Protein AF-A0A142FGX5-F1 (afdb_monomer_lite)

InterPro domains:
  IPR001844 Chaperonin Cpn60/GroEL [PTHR45633] (1-88)
  IPR027409 GroEL-like apical domain superfamily [G3DSA:3.50.7.10] (1-89)
  IPR027409 GroEL-like apical domain superfamily [SSF52029] (1-88)

Radius of gyration: 13.75 Å; chains: 1; bounding box: 34×33×31 Å

Structure (mmCIF, N/CA/C/O backbone):
data_AF-A0A142FGX5-F1
#
_entry.id   AF-A0A142FGX5-F1
#
loop_
_atom_site.group_PDB
_atom_site.id
_atom_site.type_symbol
_atom_site.label_atom_id
_atom_site.label_alt_id
_atom_site.label_comp_id
_atom_site.label_asym_id
_atom_site.label_entity_id
_atom_site.label_seq_id
_atom_site.pdbx_PDB_ins_code
_atom_site.Cartn_x
_atom_site.Cartn_y
_atom_site.Cartn_z
_atom_site.occupancy
_atom_site.B_iso_or_equiv
_atom_site.auth_seq_id
_atom_site.auth_comp_id
_atom_site.auth_asym_id
_atom_site.auth_atom_id
_atom_site.pdbx_PDB_model_num
ATOM 1 N N . PHE A 1 1 ? -0.837 1.990 -0.794 1.00 95.50 1 PHE A N 1
ATOM 2 C CA . PHE A 1 1 ? -1.509 3.001 -1.630 1.00 95.50 1 PHE A CA 1
ATOM 3 C C . PHE A 1 1 ? -1.480 4.325 -0.890 1.00 95.50 1 PHE A C 1
ATOM 5 O O . PHE A 1 1 ? -1.634 4.296 0.323 1.00 95.50 1 PHE A O 1
ATOM 12 N N . ALA A 1 2 ? -1.244 5.440 -1.576 1.00 96.44 2 ALA A N 1
ATOM 13 C CA . ALA A 1 2 ? -1.255 6.787 -0.991 1.00 96.44 2 ALA A CA 1
ATOM 14 C C . ALA A 1 2 ? -1.653 7.822 -2.054 1.00 96.44 2 ALA A C 1
ATOM 16 O O . ALA A 1 2 ? -1.582 7.512 -3.241 1.00 96.44 2 ALA A O 1
ATOM 17 N N . ASP A 1 3 ? -2.051 9.032 -1.657 1.00 93.38 3 ASP A N 1
ATOM 18 C CA . ASP A 1 3 ? -2.313 10.121 -2.611 1.00 93.38 3 ASP A CA 1
ATOM 19 C C . ASP A 1 3 ? -1.098 10.407 -3.497 1.00 93.38 3 ASP A C 1
ATOM 21 O O . ASP A 1 3 ? -1.207 10.378 -4.726 1.00 93.38 3 ASP A O 1
ATOM 25 N N . ASP A 1 4 ? 0.054 10.606 -2.860 1.00 93.94 4 ASP A N 1
ATOM 26 C CA . ASP A 1 4 ? 1.356 10.621 -3.509 1.00 93.94 4 ASP A CA 1
ATOM 27 C C . ASP A 1 4 ? 2.447 10.102 -2.568 1.00 93.94 4 ASP A C 1
ATOM 29 O O . ASP A 1 4 ? 2.267 10.060 -1.348 1.00 93.94 4 ASP A O 1
ATOM 33 N N . VAL A 1 5 ? 3.579 9.692 -3.141 1.00 96.12 5 VAL A N 1
ATOM 34 C CA . VAL A 1 5 ? 4.790 9.334 -2.393 1.00 96.12 5 VAL A CA 1
ATOM 35 C C . VAL A 1 5 ? 5.975 9.962 -3.108 1.00 96.12 5 VAL A C 1
ATOM 37 O O . VAL A 1 5 ? 6.461 9.411 -4.092 1.00 96.12 5 VAL A O 1
ATOM 40 N N . ASP A 1 6 ? 6.448 11.092 -2.583 1.00 96.06 6 ASP A N 1
ATOM 41 C CA . ASP A 1 6 ? 7.432 11.950 -3.247 1.00 96.06 6 ASP A CA 1
ATOM 42 C C . ASP A 1 6 ? 8.643 12.279 -2.358 1.00 96.06 6 ASP A C 1
ATOM 44 O O . ASP A 1 6 ? 8.718 11.915 -1.179 1.00 96.06 6 ASP A O 1
ATOM 48 N N . GLY A 1 7 ? 9.615 12.981 -2.949 1.00 96.94 7 GLY A N 1
ATOM 49 C CA . GLY A 1 7 ? 10.738 13.601 -2.246 1.00 96.94 7 GLY A CA 1
ATOM 50 C C . GLY A 1 7 ? 11.608 12.614 -1.465 1.00 96.94 7 GLY A C 1
ATOM 51 O O . GLY A 1 7 ? 12.027 11.566 -1.973 1.00 96.94 7 GLY A O 1
ATOM 52 N N . GLU A 1 8 ? 11.909 12.971 -0.217 1.00 97.19 8 GLU A N 1
ATOM 53 C CA . GLU A 1 8 ? 12.761 12.170 0.666 1.00 97.19 8 GLU A CA 1
ATOM 54 C C . GLU A 1 8 ? 12.136 10.811 1.003 1.00 97.19 8 GLU A C 1
ATOM 56 O O . GLU A 1 8 ? 12.854 9.811 1.057 1.00 97.19 8 GLU A O 1
ATOM 61 N N . ALA A 1 9 ? 10.807 10.739 1.144 1.00 96.19 9 ALA A N 1
ATOM 62 C CA . ALA A 1 9 ? 10.108 9.490 1.434 1.00 96.19 9 ALA A CA 1
ATOM 63 C C . ALA A 1 9 ? 10.276 8.481 0.289 1.00 96.19 9 ALA A C 1
ATOM 65 O O . ALA A 1 9 ? 10.691 7.343 0.519 1.00 96.19 9 ALA A O 1
ATOM 66 N N . LEU A 1 10 ? 10.040 8.906 -0.957 1.00 97.31 10 LEU A N 1
ATOM 67 C CA . LEU A 1 10 ? 10.241 8.052 -2.131 1.00 97.31 10 LEU A CA 1
ATOM 68 C C . LEU A 1 10 ? 11.698 7.597 -2.256 1.00 97.31 10 LEU A C 1
ATOM 70 O O . LEU A 1 10 ? 11.973 6.415 -2.469 1.00 97.31 10 LEU A O 1
ATOM 74 N N . THR A 1 11 ? 12.633 8.531 -2.074 1.00 98.06 11 THR A N 1
ATOM 75 C CA . THR A 1 11 ? 14.071 8.247 -2.132 1.00 98.06 11 THR A CA 1
ATOM 76 C C . THR A 1 11 ? 14.462 7.189 -1.099 1.00 98.06 11 THR A C 1
ATOM 78 O O . THR A 1 11 ? 15.153 6.222 -1.426 1.00 98.06 11 THR A O 1
ATOM 81 N N . ALA A 1 12 ? 13.970 7.318 0.135 1.00 97.38 12 ALA A N 1
ATOM 82 C CA . ALA A 1 12 ? 14.223 6.354 1.195 1.00 97.38 12 ALA A CA 1
ATOM 83 C C . ALA A 1 12 ? 13.664 4.962 0.858 1.00 97.38 12 ALA A C 1
ATOM 85 O O . ALA A 1 12 ? 14.367 3.966 1.047 1.00 97.38 12 ALA A O 1
ATOM 86 N N . LEU A 1 13 ? 12.442 4.867 0.324 1.00 97.38 13 LEU A N 1
ATOM 87 C CA . LEU A 1 13 ? 11.846 3.585 -0.074 1.00 97.38 13 LEU A CA 1
ATO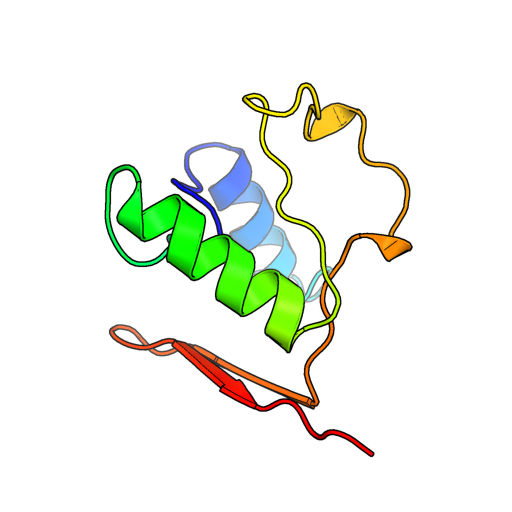M 88 C C . LEU A 1 13 ? 12.645 2.904 -1.192 1.00 97.38 13 LEU A C 1
ATOM 90 O O . LEU A 1 13 ? 12.935 1.711 -1.096 1.00 97.38 13 LEU A O 1
ATOM 94 N N . ILE A 1 14 ? 13.063 3.661 -2.213 1.00 97.12 14 ILE A N 1
ATOM 95 C CA . ILE A 1 14 ? 13.878 3.142 -3.322 1.00 97.12 14 ILE A CA 1
ATOM 96 C C . ILE A 1 14 ? 15.207 2.592 -2.799 1.00 97.12 14 ILE A C 1
ATOM 98 O O . ILE A 1 14 ? 15.573 1.460 -3.119 1.00 97.12 14 ILE A O 1
ATOM 102 N N . LEU A 1 15 ? 15.917 3.357 -1.962 1.00 97.69 15 LEU A N 1
ATOM 103 C CA . LEU A 1 15 ? 17.204 2.929 -1.412 1.00 97.69 15 LEU A CA 1
ATOM 104 C C . LEU A 1 15 ? 17.071 1.675 -0.541 1.00 97.69 15 LEU A C 1
ATOM 106 O O . LEU A 1 15 ? 17.911 0.781 -0.632 1.00 97.69 15 LEU A O 1
ATOM 110 N N . ASN A 1 16 ? 16.026 1.586 0.285 1.00 97.50 16 ASN A N 1
ATOM 111 C CA . ASN A 1 16 ? 15.793 0.411 1.127 1.00 97.50 16 ASN A CA 1
ATOM 112 C C . ASN A 1 16 ? 15.427 -0.834 0.310 1.00 97.50 16 ASN A C 1
ATOM 114 O O . ASN A 1 16 ? 15.891 -1.928 0.639 1.00 97.50 16 ASN A O 1
ATOM 118 N N . ASN A 1 17 ? 14.661 -0.668 -0.771 1.00 96.25 17 ASN A N 1
ATOM 119 C CA . ASN A 1 17 ? 14.320 -1.764 -1.670 1.00 96.25 17 ASN A CA 1
ATOM 120 C C . ASN A 1 17 ? 15.547 -2.269 -2.447 1.00 96.25 17 ASN A C 1
ATOM 122 O O . ASN A 1 17 ? 15.780 -3.473 -2.501 1.00 96.25 17 ASN A O 1
ATOM 126 N N . LEU A 1 18 ? 16.386 -1.364 -2.972 1.00 96.50 18 LEU A N 1
ATOM 127 C CA . LEU A 1 18 ? 17.633 -1.723 -3.668 1.00 96.50 18 LEU A CA 1
ATOM 128 C C . LEU A 1 18 ? 18.634 -2.447 -2.758 1.00 96.50 18 LEU A C 1
ATOM 130 O O . LEU A 1 18 ? 19.328 -3.356 -3.206 1.00 96.50 18 LEU A O 1
ATOM 134 N N . LYS A 1 19 ? 18.696 -2.066 -1.476 1.00 97.19 19 LYS A N 1
ATOM 135 C CA . LYS A 1 19 ? 19.536 -2.733 -0.467 1.00 97.19 19 LYS A CA 1
ATOM 136 C C . LYS A 1 19 ? 18.961 -4.069 0.014 1.00 97.19 19 LYS A C 1
ATOM 138 O O . LYS A 1 19 ? 19.650 -4.799 0.719 1.00 97.19 19 LYS A O 1
ATOM 143 N N . GLY A 1 20 ? 17.704 -4.376 -0.313 1.00 95.00 20 GLY A N 1
ATOM 144 C CA . GLY A 1 20 ? 16.996 -5.557 0.182 1.00 95.00 20 GLY A CA 1
ATOM 145 C C . GLY A 1 20 ? 16.624 -5.497 1.668 1.00 95.00 20 GLY A C 1
ATOM 146 O O . GLY A 1 20 ? 16.203 -6.510 2.221 1.00 95.00 20 GLY A O 1
ATOM 147 N N . SER A 1 21 ? 16.765 -4.337 2.319 1.00 96.00 21 SER A N 1
ATOM 148 C CA . SER A 1 21 ? 16.450 -4.155 3.743 1.00 96.00 21 SER A CA 1
ATOM 149 C C . SER A 1 21 ? 14.945 -4.149 3.995 1.00 96.00 21 SER A C 1
ATOM 151 O O . SER A 1 21 ? 14.478 -4.722 4.975 1.00 96.00 21 SER A O 1
ATOM 153 N N . ILE A 1 22 ? 14.183 -3.522 3.093 1.00 95.25 22 ILE A N 1
ATOM 154 C CA . ILE A 1 22 ? 12.721 -3.484 3.141 1.00 95.25 22 ILE A CA 1
ATOM 155 C C . ILE A 1 22 ? 12.204 -3.798 1.743 1.00 95.25 22 ILE A C 1
ATOM 157 O O . ILE A 1 22 ? 12.497 -3.073 0.795 1.00 95.25 22 ILE A O 1
ATOM 161 N N . LYS A 1 23 ? 11.416 -4.867 1.612 1.00 95.06 23 LYS A N 1
ATOM 162 C CA . LYS A 1 23 ? 10.698 -5.172 0.370 1.00 95.06 23 LYS A CA 1
ATOM 163 C C . LYS A 1 23 ? 9.448 -4.307 0.315 1.00 95.06 23 LYS A C 1
ATOM 165 O O . LYS A 1 23 ? 8.510 -4.544 1.072 1.00 95.06 23 LYS A O 1
ATOM 170 N N . VAL A 1 24 ? 9.446 -3.299 -0.550 1.00 96.25 24 VAL A N 1
ATOM 171 C CA . VAL A 1 24 ? 8.373 -2.301 -0.593 1.00 96.25 24 VAL A CA 1
ATOM 172 C C . VAL A 1 24 ? 8.094 -1.836 -2.015 1.00 96.25 24 VAL A C 1
ATOM 174 O O . VAL A 1 24 ? 8.995 -1.715 -2.841 1.00 96.25 24 VAL A O 1
ATOM 177 N N . VAL A 1 25 ? 6.822 -1.547 -2.280 1.00 96.75 25 VAL A N 1
ATOM 178 C CA . VAL A 1 25 ? 6.356 -0.874 -3.489 1.00 96.75 25 VAL A CA 1
ATOM 179 C C . VAL A 1 25 ? 5.338 0.191 -3.092 1.00 96.75 25 VAL A C 1
ATOM 181 O O . VAL A 1 25 ? 4.438 -0.064 -2.292 1.00 96.75 25 VAL A O 1
ATOM 184 N N . ALA A 1 26 ? 5.498 1.397 -3.630 1.00 97.06 26 ALA A N 1
ATOM 185 C CA . ALA A 1 26 ? 4.548 2.489 -3.464 1.00 97.06 26 ALA A CA 1
ATOM 186 C C . ALA A 1 26 ? 3.709 2.624 -4.739 1.00 97.06 26 ALA A C 1
ATOM 188 O O . ALA A 1 26 ? 4.243 2.590 -5.845 1.00 97.06 26 ALA A O 1
ATOM 189 N N . VAL A 1 27 ? 2.395 2.770 -4.579 1.00 97.19 27 VAL A N 1
ATOM 190 C CA . VAL A 1 27 ? 1.436 2.930 -5.681 1.00 97.19 27 VAL A CA 1
ATOM 191 C C . VAL A 1 27 ? 0.488 4.065 -5.316 1.00 97.19 27 VAL A C 1
ATOM 193 O O . VAL A 1 27 ? 0.015 4.119 -4.173 1.00 97.19 27 VAL A O 1
ATOM 196 N N . LYS A 1 28 ? 0.202 4.957 -6.272 1.00 96.75 28 LYS A N 1
ATOM 197 C CA . LYS A 1 28 ? -0.811 6.001 -6.087 1.00 96.75 28 LYS A CA 1
ATOM 198 C C . LYS A 1 28 ? -2.189 5.375 -5.877 1.00 96.75 28 LYS A C 1
ATOM 200 O O . LYS A 1 28 ? -2.522 4.352 -6.475 1.00 96.75 28 LYS A O 1
ATOM 205 N N . ALA A 1 29 ? -2.982 5.975 -5.004 1.00 97.25 29 ALA A N 1
ATOM 206 C CA . ALA A 1 29 ? -4.354 5.571 -4.759 1.00 97.25 29 ALA A CA 1
ATOM 207 C C . ALA A 1 29 ? -5.184 5.726 -6.047 1.00 97.25 29 ALA A C 1
ATOM 209 O O . ALA A 1 29 ? -5.012 6.716 -6.766 1.00 97.25 29 ALA A O 1
ATOM 210 N N . PRO A 1 30 ? -6.066 4.764 -6.365 1.00 96.38 30 PRO A N 1
ATOM 211 C CA . PRO A 1 30 ? -6.877 4.832 -7.571 1.00 96.38 30 PRO A CA 1
ATOM 212 C C . PRO A 1 30 ? -7.971 5.902 -7.447 1.00 96.38 30 PRO A C 1
ATOM 214 O O . PRO A 1 30 ? -8.524 6.126 -6.376 1.00 96.38 30 PRO A O 1
ATOM 217 N N . GLY A 1 31 ? -8.319 6.539 -8.565 1.00 95.56 31 GLY A N 1
ATOM 218 C CA . GLY A 1 31 ? -9.367 7.561 -8.604 1.00 95.56 31 GLY A CA 1
ATOM 219 C C . GLY A 1 31 ? -8.945 8.927 -8.043 1.00 95.56 31 GLY A C 1
ATOM 220 O O . GLY A 1 31 ? -7.781 9.183 -7.742 1.00 95.56 31 GLY A O 1
ATOM 221 N N . PHE A 1 32 ? -9.918 9.834 -7.928 1.00 95.56 32 PHE A N 1
ATOM 222 C CA . PHE A 1 32 ? -9.743 11.211 -7.449 1.00 95.56 32 PHE A CA 1
ATOM 223 C C . PHE A 1 32 ? -10.932 11.625 -6.572 1.00 95.56 32 PHE A C 1
ATOM 225 O O . PHE A 1 32 ? -12.009 11.039 -6.688 1.00 95.56 32 PHE A O 1
ATOM 232 N N . GLY A 1 33 ? -10.748 12.638 -5.718 1.00 93.62 33 GLY A N 1
ATOM 233 C CA . GLY A 1 33 ? -11.816 13.164 -4.858 1.00 93.62 33 GLY A CA 1
ATOM 234 C C . GLY A 1 33 ? -12.436 12.089 -3.962 1.00 93.62 33 GLY A C 1
ATOM 235 O O . GLY A 1 33 ? -11.722 11.248 -3.418 1.00 93.62 33 GLY A O 1
ATOM 236 N N . ASP A 1 34 ? -13.761 12.092 -3.833 1.00 94.12 34 ASP A N 1
ATOM 237 C CA . ASP A 1 34 ? -14.469 11.132 -2.976 1.00 94.12 34 ASP A CA 1
ATOM 238 C C . ASP A 1 34 ? -14.394 9.695 -3.499 1.00 94.12 34 ASP A C 1
ATOM 240 O O . ASP A 1 34 ? -14.212 8.773 -2.709 1.00 94.12 34 ASP A O 1
ATOM 244 N N . ARG A 1 35 ? -14.355 9.499 -4.825 1.00 96.62 35 ARG A N 1
ATOM 245 C CA . ARG A 1 35 ? -14.170 8.166 -5.420 1.00 96.62 35 ARG A CA 1
ATOM 246 C C . ARG A 1 35 ? -12.857 7.515 -4.983 1.00 96.62 35 ARG A C 1
ATOM 248 O O . ARG A 1 35 ? -12.788 6.303 -4.834 1.00 96.62 35 ARG A O 1
ATOM 255 N N . LYS A 1 36 ? -11.804 8.308 -4.771 1.00 96.00 36 LYS A N 1
ATOM 256 C CA . LYS A 1 36 ? -10.538 7.786 -4.243 1.00 96.00 36 LYS A CA 1
ATOM 257 C C . LYS A 1 36 ? -10.701 7.246 -2.826 1.00 96.00 36 LYS A C 1
ATOM 259 O O . LYS A 1 36 ? -10.156 6.192 -2.518 1.00 96.00 36 LYS A O 1
ATOM 264 N N . LYS A 1 37 ? -11.437 7.968 -1.978 1.00 94.19 37 LYS A N 1
ATOM 265 C CA . LYS A 1 37 ? -11.701 7.549 -0.597 1.00 94.19 37 LYS A CA 1
ATOM 266 C C . LYS A 1 37 ? -12.478 6.239 -0.593 1.00 94.19 37 LYS A C 1
ATOM 268 O O . LYS A 1 37 ? -12.023 5.290 0.022 1.00 94.19 37 LYS A O 1
ATOM 273 N N . GLU A 1 38 ? -13.561 6.165 -1.365 1.00 96.31 38 GLU A N 1
ATOM 274 C CA . GLU A 1 38 ? -14.369 4.947 -1.518 1.00 96.31 38 GLU A CA 1
ATOM 275 C C . GLU A 1 38 ? -13.518 3.754 -1.975 1.00 96.31 38 GLU A C 1
ATOM 277 O O . GLU A 1 38 ? -13.547 2.699 -1.354 1.00 96.31 38 GLU A O 1
ATOM 282 N N . MET A 1 39 ? -12.675 3.935 -2.997 1.00 97.44 39 MET A N 1
ATOM 283 C CA . MET A 1 39 ? -11.810 2.854 -3.479 1.00 97.44 39 MET A CA 1
ATOM 284 C C . MET A 1 39 ? -10.721 2.451 -2.471 1.00 97.44 39 MET A C 1
ATOM 286 O O . MET A 1 39 ? -10.325 1.287 -2.437 1.00 97.44 39 MET A O 1
ATOM 290 N N . LEU A 1 40 ? -10.198 3.387 -1.672 1.00 97.25 40 LEU A N 1
ATOM 291 C CA . LEU A 1 40 ? -9.256 3.065 -0.597 1.00 97.25 40 LEU A CA 1
ATOM 292 C C . LEU A 1 40 ? -9.938 2.290 0.532 1.00 97.25 40 LEU A C 1
ATOM 294 O O . LEU A 1 40 ? -9.337 1.343 1.037 1.00 97.25 40 LEU A O 1
ATOM 298 N N . GLU A 1 41 ? -11.173 2.647 0.882 1.00 96.69 41 GLU A N 1
ATOM 299 C CA . GLU A 1 41 ? -11.978 1.897 1.851 1.00 96.69 41 GLU A CA 1
ATOM 300 C C . GLU A 1 41 ? -12.288 0.487 1.342 1.00 96.69 41 GLU A C 1
ATOM 302 O O . GLU A 1 41 ? -12.104 -0.480 2.076 1.00 96.69 41 GLU A O 1
ATOM 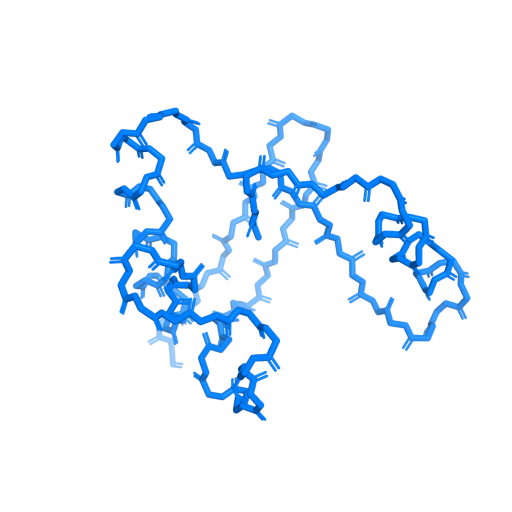307 N N . ASP A 1 42 ? -12.643 0.330 0.063 1.00 97.19 42 ASP A N 1
ATOM 308 C CA . ASP A 1 42 ? -12.845 -0.992 -0.542 1.00 97.19 42 ASP A CA 1
ATOM 309 C C . ASP A 1 42 ? -11.582 -1.863 -0.442 1.00 97.19 42 ASP A C 1
ATOM 311 O O . ASP A 1 42 ? -11.654 -3.048 -0.109 1.00 97.19 42 ASP A O 1
ATOM 315 N N . ILE A 1 43 ? -10.401 -1.283 -0.696 1.00 97.25 43 ILE A N 1
ATOM 316 C CA . ILE A 1 43 ? -9.114 -1.980 -0.552 1.00 97.25 43 ILE A CA 1
ATOM 317 C C . ILE A 1 43 ? -8.846 -2.332 0.916 1.00 97.25 43 ILE A C 1
ATOM 319 O O . ILE A 1 43 ? -8.373 -3.437 1.201 1.00 97.25 43 ILE A O 1
ATOM 323 N N . ALA A 1 44 ? -9.127 -1.418 1.845 1.00 96.50 44 ALA A N 1
ATOM 324 C CA . ALA A 1 44 ? -8.953 -1.642 3.274 1.00 96.50 44 ALA A CA 1
ATOM 325 C C . ALA A 1 44 ? -9.840 -2.800 3.751 1.00 96.50 44 ALA A C 1
ATOM 327 O O . ALA A 1 44 ? -9.325 -3.766 4.309 1.00 96.50 44 ALA A O 1
ATOM 328 N N . ILE A 1 45 ? -11.128 -2.789 3.404 1.00 96.12 45 ILE A N 1
ATOM 329 C CA . ILE A 1 45 ? -12.075 -3.870 3.706 1.00 96.12 45 ILE A CA 1
ATOM 330 C C . ILE A 1 45 ? -11.619 -5.192 3.080 1.00 96.12 45 ILE A C 1
ATOM 332 O O . ILE A 1 45 ? -11.584 -6.212 3.764 1.00 96.12 45 ILE A O 1
ATOM 336 N N . LEU A 1 46 ? -11.221 -5.190 1.802 1.00 96.31 46 LEU A N 1
ATOM 337 C CA . LEU A 1 46 ? -10.745 -6.393 1.108 1.00 96.31 46 LEU A CA 1
ATOM 338 C C . LEU A 1 46 ? -9.530 -7.027 1.798 1.00 96.31 46 LEU A C 1
ATOM 340 O O . LEU A 1 46 ? -9.356 -8.239 1.734 1.00 96.31 46 LEU A O 1
ATOM 344 N N . THR A 1 47 ? -8.676 -6.214 2.417 1.00 96.81 47 THR A N 1
ATOM 345 C CA . THR A 1 47 ? -7.405 -6.654 3.005 1.00 96.81 47 THR A CA 1
ATOM 346 C C . THR A 1 47 ? -7.419 -6.691 4.534 1.00 96.81 47 THR A C 1
ATOM 348 O O . THR A 1 47 ? -6.390 -6.996 5.132 1.00 96.81 47 THR A O 1
ATOM 351 N N . ASN A 1 48 ? -8.562 -6.419 5.172 1.00 95.56 48 ASN A N 1
ATOM 352 C CA . ASN A 1 48 ? -8.691 -6.212 6.621 1.00 95.56 48 ASN A CA 1
ATOM 353 C C . ASN A 1 48 ? -7.723 -5.147 7.179 1.00 95.56 48 ASN A C 1
ATOM 355 O O . ASN A 1 48 ? -7.189 -5.300 8.274 1.00 95.56 48 ASN A O 1
ATOM 359 N N . GLY A 1 49 ? -7.459 -4.095 6.405 1.00 95.44 49 GLY A N 1
ATOM 360 C CA . GLY A 1 49 ? -6.698 -2.924 6.833 1.00 95.44 49 GLY A CA 1
ATOM 361 C C . GLY A 1 49 ? -7.596 -1.751 7.221 1.00 95.44 49 GLY A C 1
ATOM 362 O O . GLY A 1 49 ? -8.821 -1.832 7.164 1.00 95.44 49 GLY A O 1
ATOM 363 N N . GLU A 1 50 ? -6.971 -0.629 7.565 1.00 95.62 50 GLU A N 1
ATOM 364 C CA . GLU A 1 50 ? -7.649 0.634 7.865 1.00 95.62 50 GLU A CA 1
ATOM 365 C C . GLU A 1 50 ? -7.065 1.764 7.008 1.00 95.62 50 GLU A C 1
ATOM 367 O O . GLU A 1 50 ? -5.843 1.875 6.849 1.00 95.62 50 GLU A O 1
ATOM 372 N N . VAL A 1 51 ? -7.921 2.628 6.456 1.00 95.44 51 VAL A N 1
ATOM 373 C CA . VAL A 1 51 ? -7.463 3.821 5.738 1.00 95.44 51 VAL A CA 1
ATOM 374 C C . VAL A 1 51 ? -6.949 4.852 6.740 1.00 95.44 51 VAL A C 1
ATOM 376 O O . VAL A 1 51 ? -7.694 5.424 7.532 1.00 95.44 51 VAL A O 1
ATOM 379 N N . ILE A 1 52 ? -5.649 5.136 6.676 1.00 94.88 52 ILE A N 1
ATOM 380 C CA . ILE A 1 52 ? -5.029 6.185 7.487 1.00 94.88 52 ILE A CA 1
ATOM 381 C C . ILE A 1 52 ? -5.225 7.529 6.793 1.00 94.88 52 ILE A C 1
ATOM 383 O O . ILE A 1 52 ? -4.649 7.783 5.735 1.00 94.88 52 ILE A O 1
ATOM 387 N N . THR A 1 53 ? -6.034 8.397 7.395 1.00 92.38 53 THR A N 1
ATOM 388 C CA . THR A 1 53 ? -6.337 9.720 6.845 1.00 92.38 53 THR A CA 1
ATOM 389 C C . THR A 1 53 ? -6.523 10.762 7.941 1.00 92.38 53 THR A C 1
ATOM 391 O O . THR A 1 53 ? -7.216 10.541 8.939 1.00 92.38 53 THR A O 1
ATOM 394 N N . GLU A 1 54 ? -5.958 11.949 7.718 1.00 89.00 54 GLU A N 1
ATOM 395 C CA . GLU A 1 54 ? -6.111 13.084 8.629 1.00 89.00 54 GLU A CA 1
ATOM 396 C C . GLU A 1 54 ? -7.565 13.570 8.721 1.00 89.00 54 GLU A C 1
ATOM 398 O O . GLU A 1 54 ? -7.950 14.146 9.737 1.00 89.00 54 GLU A O 1
ATOM 403 N N . GLN A 1 55 ? -8.399 13.292 7.708 1.00 85.94 55 GLN A N 1
ATOM 404 C CA . GLN A 1 55 ? -9.828 13.641 7.719 1.00 85.94 55 GLN A CA 1
ATOM 405 C C . GLN A 1 55 ? -10.595 12.928 8.838 1.00 85.94 55 GLN A C 1
ATOM 407 O O . GLN A 1 55 ? -11.562 13.474 9.361 1.00 85.94 55 GLN A O 1
ATOM 412 N N . LEU A 1 56 ? -10.139 11.734 9.229 1.00 83.44 56 LEU A N 1
ATOM 413 C CA . LEU A 1 56 ? -10.681 10.964 10.350 1.00 83.44 56 LEU A CA 1
ATOM 414 C C . LEU A 1 56 ? -9.918 11.234 11.661 1.00 83.44 56 LEU A C 1
ATOM 416 O O . LEU A 1 56 ? -10.105 10.534 12.652 1.00 83.44 56 LEU A O 1
ATOM 420 N N . GLY A 1 57 ? -9.043 12.246 11.680 1.00 87.88 57 GLY A N 1
ATOM 421 C CA . GLY A 1 57 ? -8.235 12.616 12.842 1.00 87.88 57 GLY A CA 1
ATOM 422 C C . GLY A 1 57 ? -7.029 11.706 13.094 1.00 87.88 57 GLY A C 1
ATOM 423 O O . GLY A 1 57 ? -6.365 11.848 14.123 1.00 87.88 57 GLY A O 1
ATOM 424 N N . ILE A 1 58 ? -6.719 10.789 12.172 1.00 89.62 58 ILE A N 1
ATOM 425 C CA . ILE A 1 58 ? -5.602 9.851 12.299 1.00 89.62 58 ILE A CA 1
ATOM 426 C C . ILE A 1 58 ? -4.400 10.416 11.552 1.00 89.62 58 ILE A C 1
ATOM 428 O O . ILE A 1 58 ? -4.434 10.607 10.340 1.00 89.62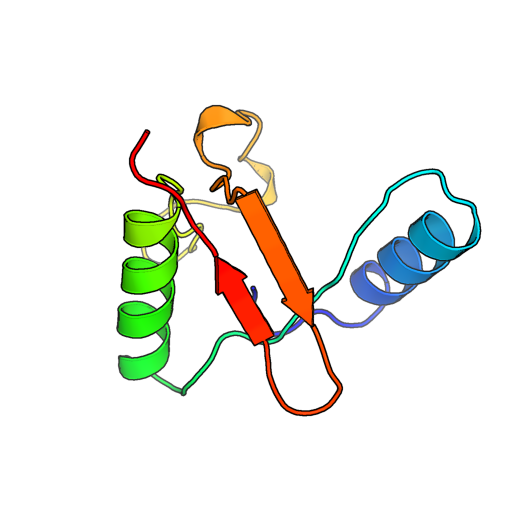 58 ILE A O 1
ATOM 432 N N . LYS A 1 59 ? -3.315 10.664 12.283 1.00 91.50 59 LYS A N 1
ATOM 433 C CA . LYS A 1 59 ? -2.058 11.123 11.695 1.00 91.50 59 LYS A CA 1
ATOM 434 C C . LYS A 1 59 ? -1.098 9.962 11.493 1.00 91.50 59 LYS A C 1
ATOM 436 O O . LYS A 1 59 ? -0.918 9.166 12.418 1.00 91.50 59 LYS A O 1
ATOM 441 N N . LEU A 1 60 ? -0.471 9.884 10.320 1.00 92.06 60 LEU A N 1
ATOM 442 C CA . LEU A 1 60 ? 0.406 8.772 9.944 1.00 92.06 60 LEU A CA 1
ATOM 443 C C . LEU A 1 60 ? 1.563 8.590 10.937 1.00 92.06 60 LEU A C 1
ATOM 445 O O . LEU A 1 60 ? 1.860 7.467 11.328 1.00 92.06 60 LEU A O 1
ATOM 449 N N . GLU A 1 61 ? 2.157 9.679 11.425 1.00 92.38 61 GLU A N 1
ATOM 450 C CA . GLU A 1 61 ? 3.258 9.653 12.395 1.00 92.38 61 GLU A CA 1
ATOM 451 C C . GLU A 1 61 ? 2.864 9.124 13.783 1.00 92.38 61 GLU A C 1
ATOM 453 O O . GLU A 1 61 ? 3.730 8.842 14.608 1.00 92.38 61 GLU A O 1
ATOM 458 N N . LYS A 1 62 ? 1.560 8.999 14.064 1.00 92.31 62 LYS A N 1
ATOM 459 C CA . LYS A 1 62 ? 1.037 8.419 15.310 1.00 92.31 62 LYS A CA 1
ATOM 460 C C . LYS A 1 62 ? 0.649 6.947 15.165 1.00 92.31 62 LYS A C 1
ATOM 462 O O . LYS A 1 62 ? 0.246 6.329 16.152 1.00 92.31 62 LYS A O 1
ATOM 467 N N . VAL A 1 63 ? 0.739 6.383 13.960 1.00 92.75 63 VAL A N 1
ATOM 468 C CA . VAL A 1 63 ? 0.412 4.980 13.703 1.00 92.75 63 VAL A CA 1
ATOM 469 C C . VAL A 1 63 ? 1.600 4.107 14.101 1.00 92.75 63 VAL A C 1
ATOM 471 O O . VAL A 1 63 ? 2.561 3.968 13.355 1.00 92.75 63 VAL A O 1
ATOM 474 N N . ASN A 1 64 ? 1.512 3.508 15.289 1.00 91.75 64 ASN A N 1
ATOM 475 C CA . ASN A 1 64 ? 2.542 2.609 15.829 1.00 91.75 64 ASN A CA 1
ATOM 476 C C . ASN A 1 64 ? 2.097 1.138 15.873 1.00 91.75 64 ASN A C 1
ATOM 478 O O . ASN A 1 64 ? 2.882 0.268 16.239 1.00 91.75 64 ASN A O 1
ATOM 482 N N . ASP A 1 65 ? 0.834 0.867 15.541 1.00 90.31 65 ASP A N 1
ATOM 483 C CA . ASP A 1 65 ? 0.237 -0.463 15.591 1.00 90.31 65 ASP A CA 1
ATOM 484 C C . ASP A 1 65 ? 0.125 -1.052 14.181 1.00 90.31 65 ASP A C 1
ATOM 486 O O . ASP A 1 65 ? -0.497 -0.467 13.291 1.00 90.31 65 ASP A O 1
ATOM 490 N N . THR A 1 66 ? 0.718 -2.228 13.986 1.00 92.56 66 THR A N 1
ATOM 491 C CA . THR A 1 66 ? 0.692 -2.943 12.709 1.00 92.56 66 THR A CA 1
ATOM 492 C C . THR A 1 66 ? -0.647 -3.621 12.430 1.00 92.56 66 THR A C 1
ATOM 494 O O . THR A 1 66 ? -0.858 -4.049 11.301 1.00 92.56 66 THR A O 1
ATOM 497 N N . SER A 1 67 ? -1.562 -3.698 13.405 1.00 93.31 67 SER A N 1
ATOM 498 C CA . SER A 1 67 ? -2.915 -4.249 13.216 1.00 93.31 67 SER A CA 1
ATOM 499 C C . SER A 1 67 ? -3.735 -3.505 12.152 1.00 93.31 67 SER A C 1
ATOM 501 O O . SER A 1 67 ? -4.639 -4.082 11.560 1.00 93.31 67 SER A O 1
ATOM 503 N N . LYS A 1 68 ? -3.387 -2.242 11.867 1.00 93.19 68 LYS A N 1
ATOM 504 C CA . LYS A 1 68 ? -4.031 -1.402 10.845 1.00 93.19 68 LYS A CA 1
ATOM 505 C C . LYS A 1 68 ? -3.589 -1.729 9.412 1.00 93.19 68 LYS A C 1
ATOM 507 O O . LYS A 1 68 ? -4.172 -1.217 8.455 1.00 93.19 68 LYS A O 1
ATOM 512 N N . LEU A 1 69 ? -2.534 -2.529 9.240 1.00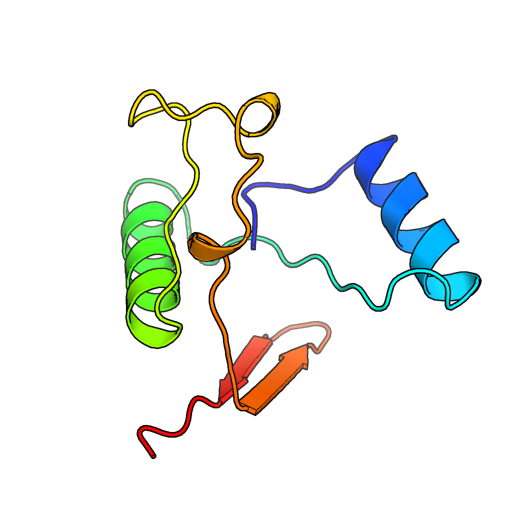 96.12 69 LEU A N 1
ATOM 513 C CA . LEU A 1 69 ? -2.010 -2.890 7.925 1.00 96.12 69 LEU A CA 1
ATOM 514 C C . LEU A 1 69 ? -2.837 -4.018 7.302 1.00 96.12 69 LEU A C 1
ATOM 516 O O . LEU A 1 69 ? -2.984 -5.090 7.883 1.00 96.12 69 LEU A O 1
ATOM 520 N N . GLY A 1 70 ? -3.308 -3.795 6.075 1.00 96.19 70 GLY A N 1
ATOM 521 C CA . GLY A 1 70 ? -3.995 -4.825 5.304 1.00 96.19 70 GLY A CA 1
ATOM 522 C C . GLY A 1 70 ? -3.064 -5.958 4.860 1.00 96.19 70 GLY A C 1
ATOM 523 O O . GLY A 1 70 ? -1.881 -5.744 4.585 1.00 96.19 70 GLY A O 1
ATOM 524 N N . THR A 1 71 ? -3.613 -7.168 4.743 1.00 95.88 71 THR A N 1
ATOM 525 C CA . THR A 1 71 ? -2.908 -8.378 4.299 1.00 95.88 71 THR A CA 1
ATOM 526 C C . THR A 1 71 ? -3.559 -8.984 3.052 1.00 95.88 71 THR A C 1
ATOM 528 O O . THR A 1 71 ? -4.780 -9.017 2.898 1.00 95.88 71 THR A O 1
ATOM 531 N N . ALA A 1 72 ? -2.728 -9.492 2.142 1.00 96.69 72 ALA A N 1
ATOM 532 C CA . ALA A 1 72 ? -3.154 -10.184 0.929 1.00 96.69 72 ALA A CA 1
ATOM 533 C C . ALA A 1 72 ? -2.196 -11.337 0.604 1.00 96.69 72 ALA A C 1
ATOM 535 O O . ALA A 1 72 ? -0.999 -11.257 0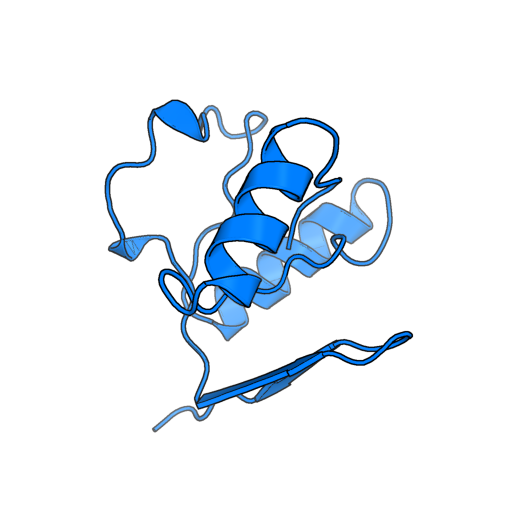.883 1.00 96.69 72 ALA A O 1
ATOM 536 N N . ASN A 1 73 ? -2.710 -12.386 -0.037 1.00 95.88 73 ASN A N 1
ATOM 537 C CA . ASN A 1 73 ? -1.944 -13.565 -0.452 1.00 95.88 73 ASN A CA 1
ATOM 538 C C . ASN A 1 73 ? -0.913 -13.209 -1.523 1.00 95.88 73 ASN A C 1
ATOM 540 O O . ASN A 1 73 ? 0.192 -13.755 -1.558 1.00 95.88 73 ASN A O 1
ATOM 544 N N . ARG A 1 74 ? -1.279 -12.293 -2.424 1.00 96.31 74 ARG A N 1
ATOM 545 C CA . ARG A 1 74 ? -0.381 -11.794 -3.462 1.00 96.31 74 ARG A CA 1
ATOM 546 C C . ARG A 1 74 ? -0.767 -10.387 -3.892 1.00 96.31 74 ARG A C 1
ATOM 548 O O . ARG A 1 74 ? -1.934 -10.103 -4.135 1.00 96.31 74 ARG A O 1
ATOM 555 N N . VAL A 1 75 ? 0.241 -9.540 -4.075 1.00 97.50 75 VAL A N 1
ATOM 556 C CA . VAL A 1 75 ? 0.100 -8.225 -4.707 1.00 97.50 75 VAL A CA 1
ATOM 557 C C . VAL A 1 75 ? 1.022 -8.176 -5.919 1.00 97.50 75 VAL A C 1
ATOM 559 O O . VAL A 1 75 ? 2.213 -8.464 -5.807 1.00 97.50 75 VAL A O 1
ATOM 562 N N . ILE A 1 76 ? 0.467 -7.847 -7.082 1.00 98.00 76 ILE A N 1
ATOM 563 C CA . ILE A 1 76 ? 1.195 -7.729 -8.348 1.00 98.00 76 ILE A CA 1
ATOM 564 C C . ILE A 1 76 ? 1.106 -6.276 -8.791 1.00 98.00 76 ILE A C 1
ATOM 566 O O . ILE A 1 76 ? 0.007 -5.760 -8.976 1.00 98.00 76 ILE A O 1
ATOM 570 N N . VAL A 1 77 ? 2.252 -5.624 -8.972 1.00 98.19 77 VAL A N 1
ATOM 571 C CA . VAL A 1 77 ? 2.332 -4.239 -9.447 1.00 98.19 77 VAL A CA 1
ATOM 572 C C . VAL A 1 77 ? 3.039 -4.226 -10.794 1.00 98.19 77 VAL A C 1
ATOM 574 O O . VAL A 1 77 ? 4.131 -4.770 -10.946 1.00 98.19 77 VAL A O 1
ATOM 577 N N . THR A 1 78 ? 2.399 -3.602 -11.772 1.00 98.12 78 THR A N 1
ATOM 578 C CA . THR A 1 78 ? 2.956 -3.305 -13.093 1.00 98.12 78 THR A CA 1
ATOM 579 C C . THR A 1 78 ? 3.018 -1.792 -13.273 1.00 98.12 78 THR A C 1
ATOM 581 O O . THR A 1 78 ? 2.616 -1.040 -12.386 1.00 98.12 78 THR A O 1
ATOM 584 N N . LYS A 1 79 ? 3.500 -1.330 -14.429 1.00 96.50 79 LYS A N 1
A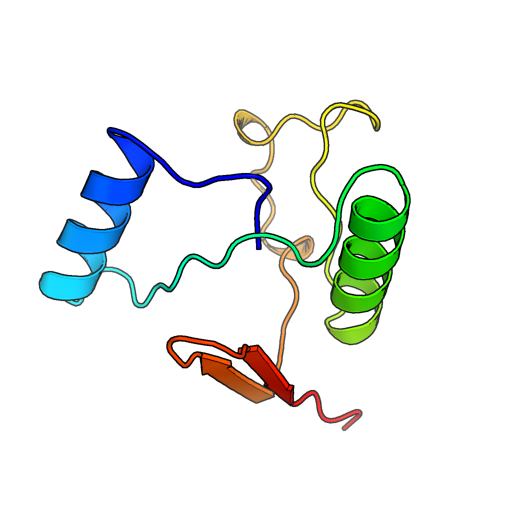TOM 585 C CA . LYS A 1 79 ? 3.500 0.099 -14.756 1.00 96.50 79 LYS A CA 1
ATOM 586 C C . LYS A 1 79 ? 2.096 0.715 -14.687 1.00 96.50 79 LYS A C 1
ATOM 588 O O . LYS A 1 79 ? 1.954 1.832 -14.204 1.00 96.50 79 LYS A O 1
ATOM 593 N N . ASP A 1 80 ? 1.091 -0.022 -15.158 1.00 96.31 80 ASP A N 1
ATOM 594 C CA . ASP A 1 80 ? -0.246 0.525 -15.414 1.00 96.31 80 ASP A CA 1
ATOM 595 C C . ASP A 1 80 ? -1.314 -0.015 -14.448 1.00 96.31 80 ASP A C 1
ATOM 597 O O . ASP A 1 80 ? -2.344 0.618 -14.239 1.00 96.31 80 ASP A O 1
ATOM 601 N N . HIS A 1 81 ? -1.076 -1.180 -13.838 1.00 96.31 81 HIS A N 1
ATOM 602 C CA . HIS A 1 81 ? -2.066 -1.877 -13.015 1.00 96.31 81 HIS A CA 1
ATOM 603 C C . HIS A 1 81 ? -1.469 -2.419 -11.722 1.00 96.31 81 HIS A C 1
ATOM 605 O O . HIS A 1 81 ? -0.335 -2.904 -11.700 1.00 96.31 81 HIS A O 1
ATOM 611 N N . THR A 1 82 ? -2.285 -2.419 -10.668 1.00 98.19 82 THR A N 1
ATOM 612 C CA . THR A 1 82 ? -2.041 -3.182 -9.442 1.00 98.19 82 THR A CA 1
ATOM 613 C C . THR A 1 82 ? -3.161 -4.193 -9.242 1.00 98.19 82 THR A C 1
ATOM 615 O O . THR A 1 82 ? -4.336 -3.853 -9.355 1.00 98.19 82 THR A O 1
ATOM 618 N N . THR A 1 83 ? -2.797 -5.433 -8.936 1.00 97.56 83 THR A N 1
ATOM 619 C CA . THR A 1 83 ? -3.728 -6.531 -8.675 1.00 97.56 83 THR A CA 1
ATOM 620 C C . THR A 1 83 ? -3.486 -7.066 -7.274 1.00 97.56 83 THR A C 1
ATOM 622 O O . THR A 1 83 ? -2.367 -7.460 -6.943 1.00 97.56 83 THR A O 1
ATOM 625 N N . ILE A 1 84 ? -4.540 -7.084 -6.460 1.00 97.50 84 ILE A N 1
ATOM 626 C CA . ILE A 1 84 ? -4.529 -7.620 -5.099 1.00 97.50 84 ILE A CA 1
ATOM 627 C C . ILE A 1 84 ? -5.323 -8.923 -5.116 1.00 97.50 84 ILE A C 1
ATOM 629 O O . ILE A 1 84 ? -6.488 -8.936 -5.505 1.00 97.50 84 ILE A O 1
ATOM 633 N N . VAL A 1 85 ? -4.682 -10.013 -4.709 1.00 96.44 85 VAL A N 1
ATOM 634 C CA . VAL A 1 85 ? -5.295 -11.332 -4.557 1.00 96.44 85 VAL A CA 1
ATOM 635 C C . VAL A 1 85 ? -5.367 -11.635 -3.068 1.00 96.44 85 VAL A C 1
ATOM 637 O O . VAL A 1 85 ? -4.333 -11.752 -2.407 1.00 96.44 85 VAL A O 1
ATOM 640 N N . HIS A 1 86 ? -6.586 -11.740 -2.551 1.00 91.56 86 HIS A N 1
ATOM 641 C CA . HIS A 1 86 ? -6.880 -12.058 -1.159 1.00 91.56 86 HIS A CA 1
ATOM 642 C C . HIS A 1 86 ? -7.704 -13.351 -1.121 1.00 91.56 86 HIS A C 1
ATOM 644 O O . HIS A 1 86 ? -8.751 -13.414 -1.766 1.00 91.56 86 HIS A O 1
ATOM 650 N N . ASP A 1 87 ? -7.235 -14.376 -0.405 1.00 83.38 87 ASP A N 1
ATOM 651 C CA . ASP A 1 87 ? -8.013 -15.598 -0.171 1.00 83.38 87 ASP A CA 1
ATOM 652 C C . ASP A 1 87 ? -8.768 -15.478 1.154 1.00 83.38 87 ASP A C 1
ATOM 654 O O . ASP A 1 87 ? -8.196 -15.095 2.169 1.00 83.38 87 ASP A O 1
ATOM 658 N N . LYS A 1 88 ? -10.047 -15.865 1.161 1.00 64.62 88 LYS A N 1
ATOM 659 C CA . LYS A 1 88 ? -10.901 -15.888 2.364 1.00 64.62 88 LYS A CA 1
ATOM 660 C C . LYS A 1 88 ? -10.704 -17.139 3.244 1.00 64.62 88 LYS A C 1
ATOM 662 O O . LYS A 1 88 ? -11.656 -17.547 3.905 1.00 64.62 88 LYS A O 1
ATOM 667 N N . ASN A 1 89 ? -9.538 -17.783 3.197 1.00 51.56 89 ASN A N 1
ATOM 668 C CA . ASN A 1 89 ? -9.310 -19.039 3.923 1.00 51.56 89 ASN A CA 1
ATOM 669 C C . ASN A 1 89 ? -8.896 -18.801 5.373 1.00 51.56 89 ASN A C 1
ATOM 671 O O . ASN A 1 89 ? -7.866 -18.121 5.573 1.00 51.56 89 ASN A O 1
#

Foldseek 3Di:
DEQDQDDPRVVVVVVCCVVVVDVDDDDHQPDDDVVSVVSVVVVCVLQVAADQDCVVVHDPVPPPDCNRDGDAPDWDDDPVDIDTHHDPD

Organism: Orientia tsutsugamushi (NCBI:txid784)

Sequence (89 aa):
FADDVDGEALTALILNNLKGSIKVVAVKAPGFGDRKKEMLEDIAILTNGEVITEQLGIKLEKVNDTSKLGTANRVIVTKDHTTIVHDKN

pLDDT: mean 94.3, std 6.32, range [51.56, 98.19]

Secondary structure (DSSP, 8-state):
-BS---HHHHHHHHHHHHTTSS-----BPSSSHHHHHHHHHHHHHHHT-----GGGT--GGG---GGGS---SEEEE-SS-EEEE----